Protein AF-A0A3E2TN65-F1 (afdb_monomer_lite)

Secondary structure (DSSP, 8-state):
--SHHHHHHHHHHHHHHHHHHHHHHHHHHHHHHHHHHHHHHHHHHHHHHHHHHHHHHHHHHHHTT--HHHHHHHHHHHHHHHHHHHHHHHHHHHHHHHHHHHHHH-BTTB-------HHHHHHHHHHHHHHHHHHHHHHHHHHTTS-TTGGGTTT-

Radius of gyration: 24.94 Å; chains: 1; bounding box: 48×25×89 Å

Structure (mmCIF, N/CA/C/O backbone):
data_AF-A0A3E2TN65-F1
#
_entry.id   AF-A0A3E2TN65-F1
#
loop_
_atom_site.group_PDB
_atom_site.id
_atom_site.type_symbol
_atom_site.label_atom_id
_atom_site.label_alt_id
_atom_site.label_comp_id
_atom_site.label_asym_id
_atom_site.label_entity_id
_atom_site.label_seq_id
_atom_site.pdbx_PDB_ins_code
_atom_site.Cartn_x
_atom_site.Cartn_y
_atom_site.Cartn_z
_atom_site.occupancy
_atom_site.B_iso_or_equiv
_atom_site.auth_seq_id
_atom_site.auth_comp_id
_atom_site.auth_asym_id
_atom_site.auth_atom_id
_atom_site.pdbx_PDB_model_num
ATOM 1 N N . MET A 1 1 ? 23.366 -11.426 -50.335 1.00 49.47 1 MET A N 1
ATOM 2 C CA . MET A 1 1 ? 23.440 -12.152 -49.046 1.00 49.47 1 MET A CA 1
ATOM 3 C C . MET A 1 1 ? 23.469 -11.245 -47.804 1.00 49.47 1 MET A C 1
ATOM 5 O O . MET A 1 1 ? 23.486 -11.785 -46.713 1.00 49.47 1 MET A O 1
ATOM 9 N N . ASN A 1 2 ? 23.361 -9.908 -47.914 1.00 49.28 2 ASN A N 1
ATOM 10 C CA . ASN A 1 2 ? 23.585 -9.001 -46.767 1.00 49.28 2 ASN A CA 1
ATOM 11 C C . ASN A 1 2 ? 22.310 -8.475 -46.070 1.00 49.28 2 ASN A C 1
ATOM 13 O O . ASN A 1 2 ? 22.418 -7.779 -45.069 1.00 49.28 2 ASN A O 1
ATOM 17 N N . ALA A 1 3 ? 21.109 -8.793 -46.569 1.00 55.41 3 ALA A N 1
ATOM 18 C CA . ALA A 1 3 ? 19.853 -8.347 -45.949 1.00 55.41 3 ALA A CA 1
ATOM 19 C C . ALA A 1 3 ? 19.403 -9.255 -44.785 1.00 55.41 3 ALA A C 1
ATOM 21 O O . ALA A 1 3 ? 18.862 -8.767 -43.799 1.00 55.41 3 ALA A O 1
ATOM 22 N N . VAL A 1 4 ? 19.689 -10.561 -44.865 1.00 57.22 4 VAL A N 1
ATOM 23 C CA . VAL A 1 4 ? 19.294 -11.558 -43.848 1.00 57.22 4 VAL A CA 1
ATOM 24 C C . VAL A 1 4 ? 20.132 -11.427 -42.567 1.00 57.22 4 VAL A C 1
ATOM 26 O O . VAL A 1 4 ? 19.629 -11.654 -41.473 1.00 57.22 4 VAL A O 1
ATOM 29 N N . SER A 1 5 ? 21.390 -10.985 -42.681 1.00 56.53 5 SER A N 1
ATOM 30 C CA . SER A 1 5 ? 22.278 -10.746 -41.532 1.00 56.53 5 SER A CA 1
ATOM 31 C C . SER A 1 5 ? 21.873 -9.523 -40.698 1.00 56.53 5 SER A C 1
ATOM 33 O O . SER A 1 5 ? 22.132 -9.482 -39.495 1.00 56.53 5 SER A O 1
ATOM 35 N N . GLY A 1 6 ? 21.225 -8.527 -41.317 1.00 58.12 6 GLY A N 1
ATOM 36 C CA . GLY A 1 6 ? 20.706 -7.347 -40.622 1.00 58.12 6 GLY A CA 1
ATOM 37 C C . GLY A 1 6 ? 19.477 -7.682 -39.780 1.00 58.12 6 GLY A C 1
ATOM 38 O O . GLY A 1 6 ? 19.430 -7.328 -38.605 1.00 58.12 6 GLY A O 1
ATOM 39 N N . THR A 1 7 ? 18.537 -8.452 -40.338 1.00 57.91 7 THR A N 1
ATOM 40 C CA . THR A 1 7 ? 17.329 -8.878 -39.615 1.00 57.91 7 THR A CA 1
ATOM 41 C C . THR A 1 7 ? 17.666 -9.837 -38.477 1.00 57.91 7 THR A C 1
ATOM 43 O O . THR A 1 7 ? 17.200 -9.629 -37.366 1.00 57.91 7 THR A O 1
ATOM 46 N N . SER A 1 8 ? 18.580 -10.795 -38.680 1.00 61.97 8 SER A N 1
ATOM 47 C CA . SER A 1 8 ? 19.010 -11.698 -37.603 1.00 61.97 8 SER A CA 1
ATOM 48 C C . SER A 1 8 ? 19.746 -10.979 -36.468 1.00 61.97 8 SER A C 1
ATOM 50 O O . SER A 1 8 ? 19.636 -11.393 -35.321 1.00 61.97 8 SER A O 1
ATOM 52 N N . THR A 1 9 ? 20.485 -9.901 -36.758 1.00 66.62 9 THR A N 1
ATOM 53 C CA . THR A 1 9 ? 21.167 -9.104 -35.723 1.00 66.62 9 THR A CA 1
ATOM 54 C C . THR A 1 9 ? 20.168 -8.259 -34.932 1.00 66.62 9 THR A C 1
ATOM 56 O O . THR A 1 9 ? 20.248 -8.210 -33.707 1.00 66.62 9 THR A O 1
ATOM 59 N N . THR A 1 10 ? 19.189 -7.641 -35.599 1.00 72.50 10 THR A N 1
ATOM 60 C CA . THR A 1 10 ? 18.115 -6.889 -34.931 1.00 72.50 10 THR A CA 1
ATOM 61 C C . THR A 1 10 ? 17.209 -7.802 -34.100 1.00 72.50 10 THR A C 1
ATOM 63 O O . THR A 1 10 ? 16.901 -7.462 -32.959 1.00 72.50 10 THR A O 1
ATOM 66 N N . ASP A 1 11 ? 16.851 -8.980 -34.613 1.00 75.44 11 ASP A N 1
ATOM 67 C CA . ASP A 1 11 ? 16.054 -9.973 -33.884 1.00 75.44 11 ASP A CA 1
ATOM 68 C C . ASP A 1 11 ? 16.840 -10.576 -32.708 1.00 75.44 11 ASP A C 1
ATOM 70 O O . ASP A 1 11 ? 16.290 -10.760 -31.622 1.00 75.44 11 ASP A O 1
ATOM 74 N N . TYR A 1 12 ? 18.151 -10.801 -32.868 1.00 76.81 12 TYR A N 1
ATOM 75 C CA . TYR A 1 12 ? 19.030 -11.249 -31.785 1.00 76.81 12 TYR A CA 1
ATOM 76 C C . TYR A 1 12 ? 19.134 -10.205 -30.666 1.00 76.81 12 TYR A C 1
ATOM 78 O O . TYR A 1 12 ? 18.927 -10.536 -29.498 1.00 76.81 12 TYR A O 1
ATOM 86 N N . VAL A 1 13 ? 19.373 -8.933 -31.003 1.00 79.06 13 VAL A N 1
ATOM 87 C CA . VAL A 1 13 ? 19.413 -7.836 -30.021 1.00 79.06 13 VAL A CA 1
ATOM 88 C C . VAL A 1 13 ? 18.060 -7.675 -29.326 1.00 79.06 13 VAL A C 1
ATOM 90 O O . VAL A 1 13 ? 18.022 -7.548 -28.104 1.00 79.06 13 VAL A O 1
ATOM 93 N N . ARG A 1 14 ? 16.946 -7.760 -30.064 1.00 81.81 14 ARG A N 1
ATOM 94 C CA . ARG A 1 14 ? 15.596 -7.712 -29.487 1.00 81.81 14 ARG A CA 1
ATOM 95 C C . ARG A 1 14 ? 15.342 -8.867 -28.522 1.00 81.81 14 ARG A C 1
ATOM 97 O O . ARG A 1 14 ? 14.888 -8.621 -27.411 1.00 81.81 14 ARG A O 1
ATOM 104 N N . SER A 1 15 ? 15.683 -10.097 -28.906 1.00 82.62 15 SER A N 1
ATOM 105 C CA . SER A 1 15 ? 15.501 -11.276 -28.050 1.00 82.62 15 SER A CA 1
ATOM 106 C C . SER A 1 15 ? 16.309 -11.181 -26.752 1.00 82.62 15 SER A C 1
ATOM 108 O O . SER A 1 15 ? 15.798 -11.504 -25.683 1.00 82.62 15 SER A O 1
ATOM 110 N N . LYS A 1 16 ? 17.537 -10.644 -26.813 1.00 83.19 16 LYS A N 1
ATOM 111 C CA . LYS A 1 16 ? 18.361 -10.387 -25.625 1.00 83.19 16 LYS A CA 1
ATOM 112 C C . LYS A 1 16 ? 17.806 -9.273 -24.748 1.00 83.19 16 LYS A C 1
ATOM 114 O O . LYS A 1 16 ? 17.835 -9.403 -23.527 1.00 83.19 16 LYS A O 1
ATOM 119 N N . PHE A 1 17 ? 17.251 -8.219 -25.339 1.00 81.38 17 PHE A N 1
ATOM 120 C CA . PHE A 1 17 ? 16.539 -7.191 -24.582 1.00 81.38 17 PHE A CA 1
ATOM 121 C C . PHE A 1 17 ? 15.284 -7.744 -23.895 1.00 81.38 17 PHE A C 1
ATOM 123 O O . PHE A 1 17 ? 15.075 -7.466 -22.718 1.00 81.38 17 PHE A O 1
ATOM 130 N N . GLU A 1 18 ? 14.478 -8.555 -24.582 1.00 85.00 18 GLU A N 1
ATOM 131 C CA . GLU A 1 18 ? 13.291 -9.193 -23.996 1.00 85.00 18 GLU A CA 1
ATOM 132 C C . GLU A 1 18 ? 13.664 -10.157 -22.854 1.00 85.00 18 GLU A C 1
ATOM 134 O O . GLU A 1 18 ? 13.008 -10.155 -21.813 1.00 85.00 18 GLU A O 1
ATOM 139 N N . GLU A 1 19 ? 14.764 -10.907 -22.983 1.00 87.50 19 GLU A N 1
ATOM 140 C CA . GLU A 1 19 ? 15.296 -11.787 -21.929 1.00 87.50 19 GLU A CA 1
ATOM 141 C C . GLU A 1 19 ? 15.728 -10.999 -20.673 1.00 87.50 19 GLU A C 1
ATOM 143 O O . GLU A 1 19 ? 15.412 -11.387 -19.541 1.00 87.50 19 GLU A O 1
ATOM 148 N N . VAL A 1 20 ? 16.385 -9.847 -20.855 1.00 85.56 20 VAL A N 1
ATOM 149 C CA . VAL A 1 20 ? 16.768 -8.948 -19.752 1.00 85.56 20 VAL A CA 1
ATOM 150 C C . VAL A 1 20 ? 15.535 -8.319 -19.099 1.00 85.56 20 VAL A C 1
ATOM 152 O O . VAL A 1 20 ? 15.423 -8.330 -17.873 1.00 85.56 20 VAL A O 1
ATOM 155 N N . LEU A 1 21 ? 14.578 -7.821 -19.889 1.00 85.94 21 LEU A N 1
ATOM 156 C CA . LEU A 1 21 ? 13.333 -7.240 -19.375 1.00 85.94 21 LEU A CA 1
ATOM 157 C C . LEU A 1 21 ? 12.508 -8.262 -18.584 1.00 85.94 21 LEU A C 1
ATOM 159 O O . LEU A 1 21 ? 11.986 -7.934 -17.518 1.00 85.94 21 LEU A O 1
ATOM 163 N N . ASN A 1 22 ? 12.426 -9.506 -19.060 1.00 89.44 22 ASN A N 1
ATOM 164 C CA . ASN A 1 22 ? 11.728 -10.573 -18.350 1.00 89.44 22 ASN A CA 1
ATOM 165 C C . ASN A 1 22 ? 12.414 -10.911 -17.016 1.00 89.44 22 ASN A C 1
ATOM 167 O O . ASN A 1 22 ? 11.750 -11.077 -15.993 1.00 89.44 22 ASN A O 1
ATOM 171 N N . SER A 1 23 ? 13.748 -10.943 -17.003 1.00 89.81 23 SER A N 1
ATOM 172 C CA . SER A 1 23 ? 14.524 -11.159 -15.776 1.00 89.81 23 SER A CA 1
ATOM 173 C C . SER A 1 23 ? 14.270 -10.056 -14.742 1.00 89.81 23 SER A C 1
ATOM 175 O O . SER A 1 23 ? 14.034 -10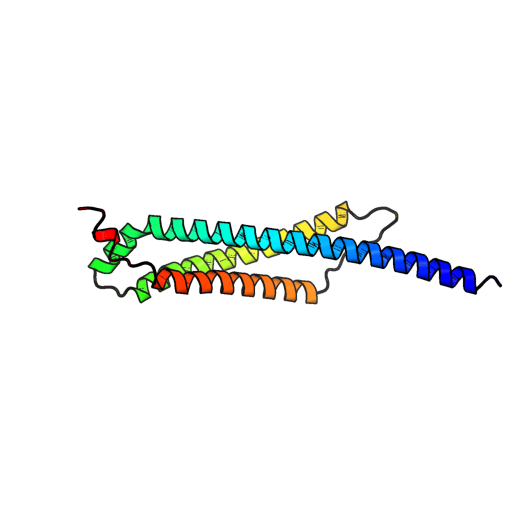.347 -13.569 1.00 89.81 23 SER A O 1
ATOM 177 N N . LEU A 1 24 ? 14.240 -8.790 -15.177 1.00 88.19 24 LEU A N 1
ATOM 178 C CA . LEU A 1 24 ? 13.890 -7.658 -14.315 1.00 88.19 24 LEU A CA 1
ATOM 179 C C . LEU A 1 24 ? 12.455 -7.766 -13.789 1.00 88.19 24 LEU A C 1
ATOM 181 O O . LEU A 1 24 ? 12.231 -7.533 -12.604 1.00 88.19 24 LEU A O 1
ATOM 185 N N . ASN A 1 25 ? 11.501 -8.181 -14.627 1.00 87.88 25 ASN A N 1
ATOM 186 C CA . ASN A 1 25 ? 10.104 -8.352 -14.229 1.00 87.88 25 ASN A CA 1
ATOM 187 C C . ASN A 1 25 ? 9.940 -9.394 -13.108 1.00 87.88 25 ASN A C 1
ATOM 189 O O . ASN A 1 25 ? 9.215 -9.156 -12.143 1.00 87.88 25 ASN A O 1
ATOM 193 N N . ILE A 1 26 ? 10.659 -10.521 -13.184 1.00 92.06 26 ILE A N 1
ATOM 194 C CA . ILE A 1 26 ? 10.658 -11.541 -12.121 1.00 92.06 26 ILE A CA 1
ATOM 195 C C . ILE A 1 26 ? 11.198 -10.958 -10.809 1.00 92.06 26 ILE A C 1
ATOM 197 O O . ILE A 1 26 ? 10.591 -11.148 -9.754 1.00 92.06 26 ILE A O 1
ATOM 201 N N . VAL A 1 27 ? 12.305 -10.212 -10.859 1.00 92.94 27 VAL A N 1
ATOM 202 C CA . VAL A 1 27 ? 12.875 -9.564 -9.665 1.00 92.94 27 VAL A CA 1
ATOM 203 C C . VAL A 1 27 ? 11.899 -8.539 -9.082 1.00 92.94 27 VAL A C 1
ATOM 205 O O . VAL A 1 27 ? 11.660 -8.538 -7.874 1.00 92.94 27 VAL A O 1
ATOM 208 N N . THR A 1 28 ? 11.279 -7.702 -9.918 1.00 89.06 28 THR A N 1
ATOM 209 C CA . THR A 1 28 ? 10.259 -6.736 -9.486 1.00 89.06 28 THR A CA 1
ATOM 210 C C . THR A 1 28 ? 9.072 -7.428 -8.819 1.00 89.06 28 THR A C 1
ATOM 212 O O . THR A 1 28 ? 8.628 -6.972 -7.766 1.00 89.06 28 THR A O 1
ATOM 215 N N . LEU A 1 29 ? 8.599 -8.553 -9.362 1.00 89.62 29 LEU A N 1
ATOM 216 C CA . LEU A 1 29 ? 7.509 -9.333 -8.772 1.00 89.62 29 LEU A CA 1
ATOM 217 C C . LEU A 1 29 ? 7.866 -9.837 -7.364 1.00 89.62 29 LEU A C 1
ATOM 219 O O . LEU A 1 29 ? 7.071 -9.700 -6.432 1.00 89.62 29 LEU A O 1
ATOM 223 N N . ILE A 1 30 ? 9.077 -10.372 -7.182 1.00 94.38 30 ILE A N 1
ATOM 224 C CA . ILE A 1 30 ? 9.554 -10.835 -5.870 1.00 94.38 30 ILE A CA 1
ATOM 225 C C . ILE A 1 30 ? 9.591 -9.668 -4.873 1.00 94.38 30 ILE A C 1
ATOM 227 O O . ILE A 1 30 ? 9.057 -9.781 -3.771 1.00 94.38 30 ILE A O 1
ATOM 231 N N . LEU A 1 31 ? 10.149 -8.520 -5.262 1.00 92.81 31 LEU A N 1
ATOM 232 C CA . LEU A 1 31 ? 10.215 -7.344 -4.389 1.00 92.81 31 LEU A CA 1
ATOM 233 C C . LEU A 1 31 ? 8.824 -6.799 -4.033 1.00 92.81 31 LEU A C 1
ATOM 235 O O . LEU A 1 31 ? 8.581 -6.456 -2.876 1.00 92.81 31 LEU A O 1
ATOM 239 N N . MET A 1 32 ? 7.893 -6.764 -4.991 1.00 88.62 32 MET A N 1
ATOM 240 C CA . MET A 1 32 ? 6.509 -6.341 -4.754 1.00 88.62 32 MET A CA 1
ATOM 241 C C . MET A 1 32 ? 5.798 -7.253 -3.751 1.00 88.62 32 MET A C 1
ATOM 243 O O . MET A 1 32 ? 5.147 -6.765 -2.827 1.00 88.62 32 MET A O 1
ATOM 247 N N . THR A 1 33 ? 5.941 -8.573 -3.897 1.00 87.44 33 THR A N 1
ATOM 248 C CA . THR A 1 33 ? 5.326 -9.532 -2.966 1.00 87.44 33 THR A CA 1
ATOM 249 C C . THR A 1 33 ? 5.927 -9.436 -1.562 1.00 87.44 33 THR A C 1
ATOM 251 O O . THR A 1 33 ? 5.177 -9.405 -0.585 1.00 87.44 33 THR A O 1
ATOM 254 N N . ALA A 1 34 ? 7.251 -9.295 -1.443 1.00 91.94 34 ALA A N 1
ATOM 255 C CA . ALA A 1 34 ? 7.926 -9.099 -0.162 1.00 91.94 34 ALA A CA 1
ATOM 256 C C . ALA A 1 34 ? 7.484 -7.799 0.535 1.00 91.94 34 ALA A C 1
ATOM 258 O O . ALA A 1 34 ? 7.169 -7.809 1.727 1.00 91.94 34 ALA A O 1
ATOM 259 N N . ALA A 1 35 ? 7.389 -6.693 -0.211 1.00 87.44 35 ALA A N 1
ATOM 260 C CA . ALA A 1 35 ? 6.885 -5.423 0.306 1.00 87.44 35 ALA A CA 1
ATOM 261 C C . ALA A 1 35 ? 5.428 -5.537 0.787 1.00 87.44 35 ALA A C 1
ATOM 263 O O . ALA A 1 35 ? 5.090 -5.027 1.856 1.00 87.44 35 ALA A O 1
ATOM 264 N N . GLY A 1 36 ? 4.581 -6.261 0.047 1.00 85.69 36 GLY A N 1
ATOM 265 C CA . GLY A 1 36 ? 3.204 -6.552 0.449 1.00 85.69 36 GLY A CA 1
ATOM 266 C C . GLY A 1 36 ? 3.120 -7.344 1.759 1.00 85.69 36 GLY A C 1
ATOM 267 O O . GLY A 1 36 ? 2.349 -6.980 2.647 1.00 85.69 36 GLY A O 1
ATOM 268 N N . MET A 1 37 ? 3.945 -8.383 1.931 1.00 85.25 37 MET A N 1
ATOM 269 C CA . MET A 1 37 ? 4.005 -9.138 3.192 1.00 85.25 37 MET A CA 1
ATOM 270 C C . MET A 1 37 ? 4.473 -8.270 4.363 1.00 85.25 37 MET A C 1
ATOM 272 O O . MET A 1 37 ? 3.906 -8.346 5.452 1.00 85.25 37 MET A O 1
ATOM 276 N N . LEU A 1 38 ? 5.478 -7.419 4.149 1.00 87.88 38 LEU A N 1
ATOM 277 C CA . LEU A 1 38 ? 5.953 -6.507 5.185 1.00 87.88 38 LEU A CA 1
ATOM 278 C C . LEU A 1 38 ? 4.852 -5.524 5.600 1.00 87.88 38 LEU A C 1
ATOM 280 O O . LEU A 1 38 ? 4.592 -5.361 6.792 1.00 87.88 38 LEU A O 1
ATOM 284 N N . ALA A 1 39 ? 4.164 -4.920 4.627 1.00 81.06 39 ALA A N 1
ATOM 285 C CA . ALA A 1 39 ? 3.036 -4.030 4.882 1.00 81.06 39 ALA A CA 1
ATOM 286 C C . ALA A 1 39 ? 1.936 -4.739 5.687 1.00 81.06 39 ALA A C 1
ATOM 288 O O . ALA A 1 39 ? 1.417 -4.175 6.648 1.00 81.06 39 ALA A O 1
ATOM 289 N N . PHE A 1 40 ? 1.634 -5.996 5.353 1.00 77.94 40 PHE A N 1
ATOM 290 C CA . PHE A 1 40 ? 0.680 -6.812 6.098 1.00 77.94 40 PHE A CA 1
ATOM 291 C C . PHE A 1 40 ? 1.077 -6.983 7.573 1.00 77.94 40 PHE A C 1
ATOM 293 O O . PHE A 1 40 ? 0.261 -6.742 8.462 1.00 77.94 40 PHE A O 1
ATOM 300 N N . ILE A 1 41 ? 2.335 -7.344 7.848 1.00 82.88 41 ILE A N 1
ATOM 301 C CA . ILE A 1 41 ? 2.843 -7.533 9.218 1.00 82.88 41 ILE A CA 1
ATOM 302 C C . ILE A 1 41 ? 2.789 -6.222 10.013 1.00 82.88 41 ILE A C 1
ATOM 304 O O . ILE A 1 41 ? 2.381 -6.214 11.175 1.00 82.88 41 ILE A O 1
ATOM 308 N N . VAL A 1 42 ? 3.183 -5.105 9.399 1.00 82.12 42 VAL A N 1
ATOM 309 C CA . VAL A 1 42 ? 3.164 -3.786 10.049 1.00 82.12 42 VAL A CA 1
ATOM 310 C C . VAL A 1 42 ? 1.734 -3.369 10.387 1.00 82.12 42 VAL A C 1
ATOM 312 O O . VAL A 1 42 ? 1.467 -3.005 11.530 1.00 82.12 42 VAL A O 1
ATOM 315 N N . LEU A 1 43 ? 0.804 -3.476 9.433 1.00 75.50 43 LEU A N 1
ATOM 316 C CA . LEU A 1 43 ? -0.603 -3.129 9.652 1.00 75.50 43 LEU A CA 1
ATOM 317 C C . LEU A 1 43 ? -1.251 -4.022 10.713 1.00 75.50 43 LEU A C 1
ATOM 319 O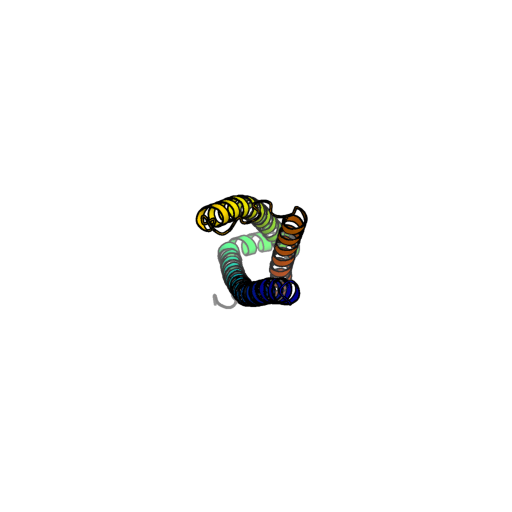 O . LEU A 1 43 ? -2.033 -3.531 11.527 1.00 75.50 43 LEU A O 1
ATOM 323 N N . TYR A 1 44 ? -0.905 -5.310 10.743 1.00 74.31 44 TYR A N 1
ATOM 324 C CA . TYR A 1 44 ? -1.358 -6.228 11.783 1.00 74.31 44 TYR A CA 1
ATOM 325 C C . TYR A 1 44 ? -0.901 -5.775 13.176 1.00 74.31 44 TYR A C 1
ATOM 327 O O . TYR A 1 44 ? -1.719 -5.651 14.087 1.00 74.31 44 TYR A O 1
ATOM 335 N N . ASN A 1 45 ? 0.392 -5.478 13.333 1.00 76.94 45 ASN A N 1
ATOM 336 C CA . ASN A 1 45 ? 0.944 -5.044 14.615 1.00 76.94 45 ASN A CA 1
ATOM 337 C C . ASN A 1 45 ? 0.360 -3.704 15.068 1.00 76.94 45 ASN A C 1
ATOM 339 O O . ASN A 1 45 ? -0.032 -3.572 16.225 1.00 76.94 45 ASN A O 1
ATOM 343 N N . LEU A 1 46 ? 0.248 -2.733 14.159 1.00 75.56 46 LEU A N 1
ATOM 344 C CA . LEU A 1 46 ? -0.274 -1.405 14.474 1.00 75.56 46 LEU A CA 1
ATOM 345 C C . LEU A 1 46 ? -1.736 -1.466 14.933 1.00 75.56 46 LEU A C 1
ATOM 347 O O . LEU A 1 46 ? -2.109 -0.823 15.910 1.00 75.56 46 LEU A O 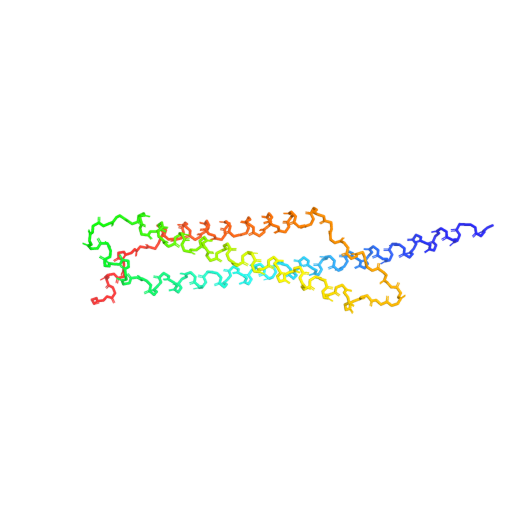1
ATOM 351 N N . ASN A 1 47 ? -2.561 -2.280 14.271 1.00 69.94 47 ASN A N 1
ATOM 352 C CA . ASN A 1 47 ? -3.944 -2.491 14.691 1.00 69.94 47 ASN A CA 1
ATOM 353 C C . ASN A 1 47 ? -4.033 -3.204 16.041 1.00 69.94 47 ASN A C 1
ATOM 355 O O . ASN A 1 47 ? -4.838 -2.815 16.884 1.00 69.94 47 ASN A O 1
ATOM 359 N N . ASN A 1 48 ? -3.188 -4.211 16.279 1.00 72.81 48 ASN A N 1
ATOM 360 C CA . ASN A 1 48 ? -3.153 -4.900 17.565 1.00 72.81 48 ASN A CA 1
ATOM 361 C C . ASN A 1 48 ? -2.780 -3.948 18.717 1.00 72.81 48 ASN A C 1
ATOM 363 O O . ASN A 1 48 ? -3.395 -4.002 19.783 1.00 72.81 48 ASN A O 1
ATOM 367 N N . ILE A 1 49 ? -1.824 -3.042 18.486 1.00 77.81 49 ILE A N 1
ATOM 368 C CA . ILE A 1 49 ? -1.452 -1.982 19.434 1.00 77.81 49 ILE A CA 1
ATOM 369 C C . ILE A 1 49 ? -2.633 -1.028 19.657 1.00 77.81 49 ILE A C 1
ATOM 371 O O . ILE A 1 49 ? -3.071 -0.890 20.795 1.00 77.81 49 ILE A O 1
ATOM 375 N N . ASN A 1 50 ? -3.220 -0.469 18.590 1.00 71.88 50 ASN A N 1
ATOM 376 C CA . ASN A 1 50 ? -4.359 0.458 18.679 1.00 71.88 50 ASN A CA 1
ATOM 377 C C . ASN A 1 50 ? -5.541 -0.120 19.480 1.00 71.88 50 ASN A C 1
ATOM 379 O O . ASN A 1 50 ? -6.143 0.572 20.301 1.00 71.88 50 ASN A O 1
ATOM 383 N N . ILE A 1 51 ? -5.873 -1.399 19.270 1.00 67.75 51 ILE A N 1
ATOM 384 C CA . ILE A 1 51 ? -6.946 -2.083 20.012 1.00 67.75 51 ILE A CA 1
ATOM 385 C C . ILE A 1 51 ? -6.560 -2.268 21.485 1.00 67.75 51 ILE A C 1
ATOM 387 O O . ILE A 1 51 ? -7.384 -2.052 22.376 1.00 67.75 51 ILE A O 1
ATOM 391 N N . THR A 1 52 ? -5.316 -2.674 21.750 1.00 67.88 52 THR A N 1
ATOM 392 C CA . THR A 1 52 ? -4.828 -2.927 23.112 1.00 67.88 52 THR A CA 1
ATOM 393 C C . THR A 1 52 ? -4.767 -1.638 23.935 1.00 67.88 52 THR A C 1
ATOM 395 O O . THR A 1 52 ? -5.185 -1.642 25.092 1.00 67.88 52 THR A O 1
ATOM 398 N N . GLU A 1 53 ? -4.324 -0.529 23.340 1.00 67.81 53 GLU A N 1
ATOM 399 C CA . GLU A 1 53 ? -4.248 0.786 23.989 1.00 67.81 53 GLU A CA 1
ATOM 400 C C . GLU A 1 53 ? -5.639 1.352 24.299 1.00 67.81 53 GLU A C 1
ATOM 402 O O . GLU A 1 53 ? -5.885 1.832 25.407 1.00 67.81 53 GLU A O 1
ATOM 407 N N . ARG A 1 54 ? -6.596 1.204 23.374 1.00 69.75 54 ARG A N 1
ATOM 408 C CA . ARG A 1 54 ? -7.969 1.698 23.563 1.00 69.75 54 ARG A CA 1
ATOM 409 C C . ARG A 1 54 ? -8.864 0.803 24.402 1.00 69.75 54 ARG A C 1
ATOM 411 O O . ARG A 1 54 ? -9.979 1.198 24.731 1.00 69.75 54 ARG A O 1
ATOM 418 N N . ARG A 1 55 ? -8.406 -0.379 24.818 1.00 65.12 55 ARG A N 1
ATOM 419 C CA . ARG A 1 55 ? -9.219 -1.350 25.568 1.00 65.12 55 ARG A CA 1
ATOM 420 C C . ARG A 1 55 ? -9.930 -0.748 26.788 1.00 65.12 55 ARG A C 1
ATOM 422 O O . ARG A 1 55 ? -11.076 -1.103 27.055 1.00 65.12 55 ARG A O 1
ATOM 429 N N . ARG A 1 56 ? -9.273 0.165 27.516 1.00 63.25 56 ARG A N 1
ATOM 430 C CA . ARG A 1 56 ? -9.854 0.856 28.686 1.00 63.25 56 ARG A CA 1
ATOM 431 C C . ARG A 1 56 ? -10.939 1.869 28.303 1.00 63.25 56 ARG A C 1
ATOM 433 O O . ARG A 1 56 ? -11.947 1.970 29.000 1.00 63.25 56 ARG A O 1
ATOM 440 N N . GLU A 1 57 ? -10.771 2.571 27.187 1.00 66.31 57 GLU A N 1
ATOM 441 C CA . GLU A 1 57 ? -11.788 3.479 26.642 1.00 66.31 57 GLU A CA 1
ATOM 442 C C . GLU A 1 57 ? -13.024 2.692 26.181 1.00 66.31 57 GLU A C 1
ATOM 444 O O . GLU A 1 57 ? -14.145 3.012 26.580 1.00 66.31 57 GLU A O 1
ATOM 449 N N . LEU A 1 58 ? -12.823 1.591 25.441 1.00 64.25 58 LEU A N 1
ATOM 450 C CA . LEU A 1 58 ? -13.913 0.727 24.968 1.00 64.25 58 LEU A CA 1
ATOM 451 C C . LEU A 1 58 ? -14.672 0.064 26.129 1.00 64.25 58 LEU A C 1
ATOM 453 O O . LEU A 1 58 ? -15.898 -0.020 26.095 1.00 64.25 58 LEU A O 1
ATOM 457 N N . ALA A 1 59 ? -13.966 -0.359 27.184 1.00 62.81 59 ALA A N 1
ATOM 458 C CA . ALA A 1 59 ? -14.586 -0.906 28.391 1.00 62.81 59 ALA A CA 1
ATOM 459 C C . ALA A 1 59 ? -15.493 0.118 29.094 1.00 62.81 59 ALA A C 1
ATOM 461 O O . ALA A 1 59 ? -16.572 -0.238 29.560 1.00 62.81 59 ALA A O 1
ATOM 462 N N . THR A 1 60 ? -15.100 1.394 29.119 1.00 69.38 60 THR A N 1
ATOM 463 C CA . THR A 1 60 ? -15.895 2.466 29.740 1.00 69.38 60 THR A CA 1
ATOM 464 C C . THR A 1 60 ? -17.175 2.742 28.943 1.00 69.38 60 THR A C 1
ATOM 466 O O . THR A 1 60 ? -18.252 2.873 29.521 1.00 69.38 60 THR A O 1
ATOM 469 N N . ILE A 1 61 ? -17.083 2.748 27.608 1.00 66.94 61 ILE A N 1
ATOM 470 C CA . ILE A 1 61 ? -18.236 2.916 26.708 1.00 66.94 61 ILE A CA 1
ATOM 471 C C . ILE A 1 61 ? -19.216 1.737 26.829 1.00 66.94 61 ILE A C 1
ATOM 473 O O . ILE A 1 61 ? -20.431 1.935 26.845 1.00 66.94 61 ILE A O 1
ATOM 477 N N . LYS A 1 62 ? -18.705 0.512 26.999 1.00 62.97 62 LYS A N 1
ATOM 478 C CA . LYS A 1 62 ? -19.531 -0.689 27.188 1.00 62.97 62 LYS A CA 1
ATOM 479 C C . LYS A 1 62 ? -20.310 -0.678 28.510 1.00 62.97 62 LYS A C 1
ATOM 481 O O . LYS A 1 62 ? -21.462 -1.100 28.542 1.00 62.97 62 LYS A O 1
ATOM 486 N N . VAL A 1 63 ? -19.728 -0.142 29.587 1.00 63.31 63 VAL A N 1
ATOM 487 C CA . VAL A 1 63 ? -20.406 0.009 30.895 1.00 63.31 63 VAL A CA 1
ATOM 488 C C . VAL A 1 63 ? -21.533 1.052 30.844 1.00 63.31 63 VAL A C 1
ATOM 490 O O . VAL A 1 63 ? -22.488 0.961 31.611 1.00 63.31 63 VAL A O 1
ATOM 493 N N . LEU A 1 64 ? -21.477 1.994 29.896 1.00 63.25 64 LEU A N 1
ATOM 494 C CA . LEU A 1 64 ? -22.547 2.963 29.626 1.00 63.25 64 LEU A CA 1
ATOM 495 C C . LEU A 1 64 ? -23.697 2.393 28.770 1.00 63.25 64 LEU A C 1
ATOM 497 O O . LEU A 1 64 ? -24.661 3.107 28.506 1.00 63.25 64 LEU A O 1
ATOM 501 N N . GLY A 1 65 ? -23.628 1.117 28.367 1.00 63.06 65 GLY A N 1
ATOM 502 C CA . GLY A 1 65 ? -24.721 0.411 27.687 1.00 63.06 65 GLY A CA 1
ATOM 503 C C . GLY A 1 65 ? -24.691 0.448 26.155 1.00 63.06 65 GLY A C 1
ATOM 504 O O . GLY A 1 65 ? -25.668 0.039 25.531 1.00 63.06 65 GLY A O 1
ATOM 505 N N . PHE A 1 66 ? -23.597 0.908 25.539 1.00 60.84 66 PHE A N 1
ATOM 506 C CA . PHE A 1 66 ? -23.428 0.898 24.078 1.00 60.84 66 PHE A CA 1
ATOM 507 C C . PHE A 1 66 ? -23.088 -0.506 23.542 1.00 60.84 66 PHE A C 1
ATOM 509 O O . PHE A 1 66 ? -22.369 -1.274 24.187 1.00 60.84 66 PHE A O 1
ATOM 516 N N . TYR A 1 67 ? -23.594 -0.844 22.349 1.00 61.03 67 TYR A N 1
ATOM 517 C CA . TYR A 1 67 ? -23.392 -2.155 21.717 1.00 61.03 67 TYR A CA 1
ATOM 518 C C . TYR A 1 67 ? -21.986 -2.295 21.108 1.00 61.03 67 TYR A C 1
ATOM 520 O O . TYR A 1 67 ? -21.440 -1.356 20.531 1.00 61.03 67 TYR A O 1
ATOM 528 N N . ASP A 1 68 ? -21.431 -3.514 21.138 1.00 58.81 68 ASP A N 1
ATOM 529 C CA . ASP A 1 68 ? -20.098 -3.844 20.595 1.00 58.81 68 ASP A CA 1
ATOM 530 C C . ASP A 1 68 ? -19.913 -3.453 19.108 1.00 58.81 68 ASP A C 1
ATOM 532 O O . ASP A 1 68 ? -18.790 -3.219 18.658 1.00 58.81 68 ASP A O 1
ATOM 536 N N . LEU A 1 69 ? -21.009 -3.347 18.344 1.00 55.62 69 LEU A N 1
ATOM 537 C CA . LEU A 1 69 ? -20.992 -2.922 16.939 1.00 55.62 69 LEU A CA 1
ATOM 538 C C . LEU A 1 69 ? -20.727 -1.417 16.756 1.00 55.62 69 LEU A C 1
ATOM 540 O O . LEU A 1 69 ? -19.981 -1.056 15.850 1.00 55.62 69 LEU A O 1
ATOM 544 N N . GLU A 1 70 ? 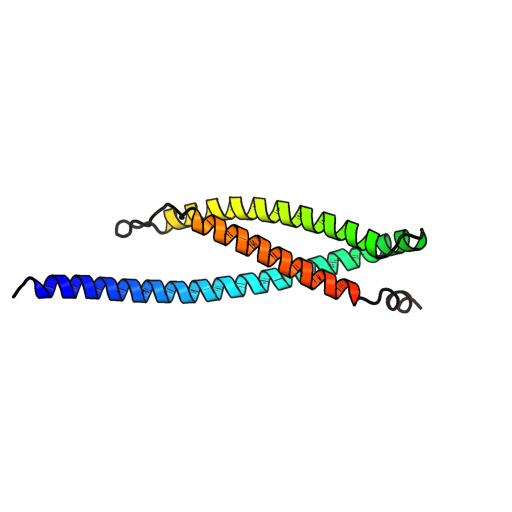-21.285 -0.551 17.608 1.00 55.97 70 GLU A N 1
ATOM 545 C CA . GLU A 1 70 ? -21.098 0.911 17.513 1.00 55.97 70 GLU A CA 1
ATOM 546 C C . GLU A 1 70 ? -19.659 1.310 17.854 1.00 55.97 70 GLU A C 1
ATOM 548 O O . GLU A 1 70 ? -19.070 2.199 17.239 1.00 55.97 70 GLU A O 1
ATOM 553 N N . VAL A 1 71 ? -19.050 0.588 18.795 1.00 56.81 71 VAL A N 1
ATOM 554 C CA . VAL A 1 71 ? -17.655 0.784 19.192 1.00 56.81 71 VAL A CA 1
ATOM 555 C C . VAL A 1 71 ? -16.692 0.345 18.080 1.00 56.81 71 VAL A C 1
ATOM 557 O O . VAL A 1 71 ? -15.715 1.038 17.783 1.00 56.81 71 VAL A O 1
ATOM 560 N N . ALA A 1 72 ? -16.984 -0.777 17.414 1.00 57.66 72 ALA A N 1
ATOM 561 C CA . ALA A 1 72 ? -16.219 -1.234 16.256 1.00 57.66 72 ALA A CA 1
ATOM 562 C C . ALA A 1 72 ? -16.342 -0.272 15.059 1.00 57.66 72 ALA 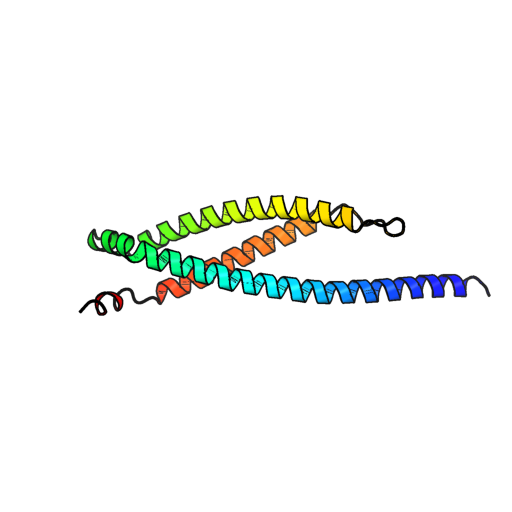A C 1
ATOM 564 O O . ALA A 1 72 ? -15.365 -0.056 14.340 1.00 57.66 72 ALA A O 1
ATOM 565 N N . GLU A 1 73 ? -17.511 0.345 14.865 1.00 61.62 73 GLU A N 1
ATOM 566 C CA . GLU A 1 73 ? -17.752 1.322 13.800 1.00 61.62 73 GLU A CA 1
ATOM 567 C C . GLU A 1 73 ? -16.932 2.609 13.989 1.00 61.62 73 GLU A C 1
ATOM 569 O O . GLU A 1 73 ? -16.396 3.148 13.017 1.00 61.62 73 GLU A O 1
ATOM 574 N N . TYR A 1 74 ? -16.738 3.057 15.234 1.00 63.41 74 TYR A N 1
ATOM 575 C CA . TYR A 1 74 ? -15.882 4.208 15.537 1.00 63.41 74 TYR A CA 1
ATOM 576 C C . TYR A 1 74 ? -14.419 3.965 15.126 1.00 63.41 74 TYR A C 1
ATOM 578 O O . TYR A 1 74 ? -13.820 4.770 14.411 1.00 63.41 74 TYR A O 1
ATOM 586 N N . VAL A 1 75 ? -13.860 2.806 15.491 1.00 63.69 75 VAL A N 1
ATOM 587 C CA . VAL A 1 75 ? -12.482 2.416 15.131 1.00 63.69 75 VAL A CA 1
ATOM 588 C C . VAL A 1 75 ? -12.327 2.206 13.619 1.00 63.69 75 VAL A C 1
ATOM 590 O O . VAL A 1 75 ? -11.277 2.507 13.045 1.00 63.69 75 VAL A O 1
ATOM 593 N N . TYR A 1 76 ? -13.372 1.717 12.948 1.00 65.19 76 TYR A N 1
ATOM 594 C CA . TYR A 1 76 ? -13.367 1.519 11.499 1.00 65.19 76 TYR A CA 1
ATOM 595 C C . TYR A 1 76 ? -13.321 2.850 10.736 1.00 65.19 76 TYR A C 1
ATOM 597 O O . TYR A 1 76 ? -12.587 2.980 9.756 1.00 65.19 76 TYR A O 1
ATOM 605 N N . ARG A 1 77 ? -14.042 3.873 11.212 1.00 68.56 77 ARG A N 1
ATOM 606 C CA . ARG A 1 77 ? -14.021 5.217 10.610 1.00 68.56 77 ARG A CA 1
ATOM 607 C C . ARG A 1 77 ? -12.647 5.871 10.680 1.00 68.56 77 ARG A C 1
ATOM 609 O O . ARG A 1 77 ? -12.206 6.472 9.704 1.00 68.56 77 ARG A O 1
ATOM 616 N N . GLU A 1 78 ? -11.953 5.717 11.798 1.00 67.50 78 GLU A N 1
ATOM 617 C CA . GLU A 1 78 ? -10.609 6.269 11.973 1.00 67.50 78 GLU A CA 1
ATOM 618 C C . GLU A 1 78 ? -9.583 5.560 11.079 1.00 67.50 78 GLU A C 1
ATOM 620 O O . GLU A 1 78 ? -8.785 6.213 10.407 1.00 67.50 78 GLU A O 1
ATOM 625 N N . ASN A 1 79 ? -9.680 4.230 10.964 1.00 69.25 79 ASN A N 1
ATOM 626 C CA . ASN A 1 79 ? -8.864 3.443 10.037 1.00 69.25 79 ASN A CA 1
ATOM 627 C C . ASN A 1 79 ? -9.109 3.810 8.567 1.00 69.25 79 ASN A C 1
ATOM 629 O O . ASN A 1 79 ? -8.157 3.886 7.786 1.00 69.25 79 ASN A O 1
ATOM 633 N N . ILE A 1 80 ? -10.359 4.082 8.176 1.00 71.69 80 ILE A N 1
ATOM 634 C CA . ILE A 1 80 ? -10.682 4.565 6.826 1.00 71.69 80 ILE A CA 1
ATOM 635 C C . ILE A 1 80 ? -10.022 5.922 6.568 1.00 71.69 80 ILE A C 1
ATOM 637 O O . ILE A 1 80 ? -9.409 6.104 5.518 1.00 71.69 80 ILE A O 1
ATOM 641 N N . LEU A 1 81 ? -10.103 6.865 7.511 1.00 78.69 81 LEU A N 1
ATOM 642 C CA . LEU A 1 81 ? -9.478 8.181 7.356 1.00 78.69 81 LEU A CA 1
ATOM 643 C C . LEU A 1 81 ? -7.953 8.070 7.229 1.00 78.69 81 LEU A C 1
ATOM 645 O O . LEU A 1 81 ? -7.374 8.650 6.309 1.00 78.69 81 LEU A O 1
ATOM 649 N N . LEU A 1 82 ? -7.313 7.267 8.083 1.00 76.50 82 LEU A N 1
ATOM 650 C CA . LEU A 1 82 ? -5.875 6.989 8.006 1.00 76.50 82 LEU A CA 1
ATOM 651 C C . LEU A 1 82 ? -5.491 6.333 6.676 1.00 76.50 82 LEU A C 1
ATOM 653 O O . LEU A 1 82 ? -4.494 6.712 6.063 1.00 76.50 82 LEU A O 1
ATOM 657 N N . THR A 1 83 ? -6.311 5.400 6.190 1.00 75.06 83 THR A N 1
ATOM 658 C CA . THR A 1 83 ? -6.122 4.745 4.890 1.00 75.06 83 THR A CA 1
ATOM 659 C C . THR A 1 83 ? -6.207 5.744 3.740 1.00 75.06 83 THR A C 1
ATOM 661 O O . THR A 1 83 ? -5.368 5.707 2.844 1.00 75.06 83 THR A O 1
ATOM 664 N N . ILE A 1 84 ? -7.195 6.644 3.748 1.00 77.75 84 ILE A N 1
ATOM 665 C CA . ILE A 1 84 ? -7.372 7.657 2.698 1.00 77.75 84 ILE A CA 1
ATOM 666 C C . ILE A 1 84 ? -6.168 8.600 2.666 1.00 77.75 84 ILE A C 1
ATOM 668 O O . ILE A 1 84 ? -5.609 8.848 1.597 1.00 77.75 84 ILE A O 1
ATOM 672 N N . ILE A 1 85 ? -5.735 9.090 3.830 1.00 83.69 85 ILE A N 1
ATOM 673 C CA . ILE A 1 85 ? -4.564 9.967 3.939 1.00 83.69 85 ILE A CA 1
ATOM 674 C C . ILE A 1 85 ? -3.309 9.227 3.462 1.00 83.69 85 ILE A C 1
ATOM 676 O O . ILE A 1 85 ? -2.568 9.749 2.630 1.00 83.69 85 ILE A O 1
ATOM 680 N N . GLY A 1 86 ? -3.100 7.992 3.924 1.00 81.38 86 GLY A N 1
ATOM 681 C CA . GLY A 1 86 ? -1.971 7.160 3.516 1.00 81.38 86 GLY A CA 1
ATOM 682 C C . GLY A 1 86 ? -1.948 6.885 2.011 1.00 81.38 86 GLY A C 1
ATOM 683 O O . GLY A 1 86 ? -0.895 6.998 1.387 1.00 81.38 86 GLY A O 1
ATOM 684 N N . ALA A 1 87 ? -3.102 6.598 1.402 1.00 78.12 87 ALA A N 1
ATOM 685 C CA . ALA A 1 87 ? -3.223 6.367 -0.035 1.00 78.12 87 ALA A CA 1
ATOM 686 C C . ALA A 1 87 ? -2.927 7.633 -0.853 1.00 78.12 87 ALA A C 1
ATOM 688 O O . ALA A 1 87 ? -2.208 7.563 -1.850 1.00 78.12 87 ALA A O 1
ATOM 689 N N . LEU A 1 88 ? -3.429 8.797 -0.423 1.00 82.81 88 LEU A N 1
ATOM 690 C CA . LEU A 1 88 ? -3.149 10.079 -1.076 1.00 82.81 88 LEU A CA 1
ATOM 691 C C . LEU A 1 88 ? -1.661 10.431 -1.007 1.00 82.81 88 LEU A C 1
ATOM 693 O O . LEU A 1 88 ? -1.047 10.726 -2.033 1.00 82.81 88 LEU A O 1
ATOM 697 N N . VAL A 1 89 ? -1.069 10.356 0.187 1.00 85.88 89 VAL A N 1
ATOM 698 C CA . VAL A 1 89 ? 0.357 10.635 0.392 1.00 85.88 89 VAL A CA 1
ATOM 699 C C . VAL A 1 89 ? 1.209 9.645 -0.401 1.00 85.88 89 VAL A C 1
ATOM 701 O O . VAL A 1 89 ? 2.115 10.063 -1.119 1.00 85.88 89 VAL A O 1
ATOM 704 N N . GLY A 1 90 ? 0.880 8.353 -0.351 1.00 83.56 90 GLY A N 1
ATOM 705 C CA . GLY A 1 90 ? 1.575 7.304 -1.095 1.00 83.56 90 GLY A CA 1
ATOM 706 C C . GLY A 1 90 ? 1.518 7.502 -2.611 1.00 83.56 90 GLY A C 1
ATOM 707 O O . GLY A 1 90 ? 2.541 7.361 -3.277 1.00 83.56 90 GLY A O 1
ATOM 708 N N . ALA A 1 91 ? 0.368 7.896 -3.167 1.00 80.00 91 ALA A N 1
ATOM 709 C CA . ALA A 1 91 ? 0.224 8.159 -4.600 1.00 80.00 91 ALA A CA 1
ATOM 710 C C . ALA A 1 91 ? 1.069 9.358 -5.061 1.00 80.00 91 ALA A C 1
ATOM 712 O O . ALA A 1 91 ? 1.732 9.296 -6.101 1.00 80.00 91 ALA A O 1
ATOM 713 N N . VAL A 1 92 ? 1.085 10.439 -4.274 1.00 85.06 92 VAL A N 1
ATOM 714 C CA . VAL A 1 92 ? 1.915 11.618 -4.549 1.00 85.06 92 VAL A CA 1
ATOM 715 C C . VAL A 1 92 ? 3.396 11.247 -4.477 1.00 85.06 92 VAL A C 1
ATOM 717 O O . VAL A 1 92 ? 4.139 11.501 -5.425 1.00 85.06 92 VAL A O 1
ATOM 720 N N . PHE A 1 93 ? 3.819 10.590 -3.396 1.00 86.25 93 PHE A N 1
ATOM 721 C CA . PHE 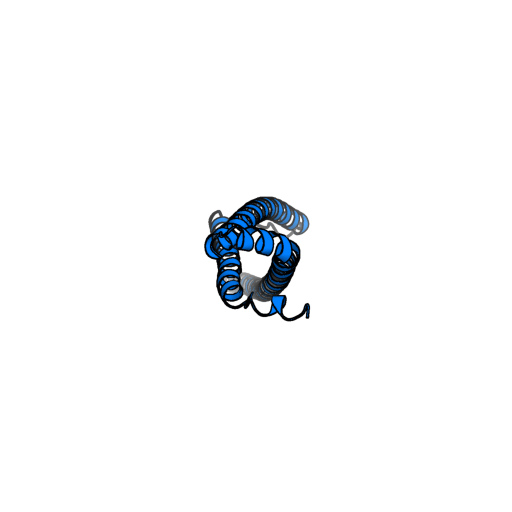A 1 93 ? 5.214 10.203 -3.193 1.00 86.25 93 PHE A CA 1
ATOM 722 C C . PHE A 1 93 ? 5.692 9.205 -4.254 1.00 86.25 93 PHE A C 1
ATOM 724 O O . PHE A 1 93 ? 6.778 9.362 -4.806 1.00 86.25 93 PHE A O 1
ATOM 731 N N . GLY A 1 94 ? 4.850 8.235 -4.618 1.00 83.31 94 GLY A N 1
ATOM 732 C CA . GLY A 1 94 ? 5.120 7.271 -5.682 1.00 83.31 94 GLY A CA 1
ATOM 733 C C . GLY A 1 94 ? 5.316 7.937 -7.044 1.00 83.31 94 GLY A C 1
ATOM 734 O O . GLY A 1 94 ? 6.233 7.567 -7.774 1.00 83.31 94 GLY A O 1
ATOM 735 N N . LYS A 1 95 ? 4.527 8.971 -7.372 1.00 81.75 95 LYS A N 1
ATOM 736 C CA . LYS A 1 95 ? 4.711 9.756 -8.604 1.00 81.75 95 LYS A CA 1
ATOM 737 C C . LYS A 1 95 ? 6.068 10.465 -8.631 1.00 81.75 95 LYS A C 1
ATOM 739 O O . LYS A 1 95 ? 6.751 10.412 -9.653 1.00 81.75 95 LYS A O 1
ATOM 744 N N . TYR A 1 96 ? 6.455 11.116 -7.535 1.00 85.31 96 TYR A N 1
ATOM 745 C CA . TYR A 1 96 ? 7.754 11.790 -7.440 1.00 85.31 96 TYR A CA 1
ATOM 746 C C . TYR A 1 96 ? 8.914 10.800 -7.506 1.00 85.31 96 TYR A C 1
ATOM 748 O O . TYR A 1 96 ? 9.863 11.029 -8.251 1.00 85.31 96 TYR A O 1
ATOM 756 N N . LEU A 1 97 ? 8.815 9.683 -6.785 1.00 84.44 97 LEU A N 1
ATOM 757 C CA . LEU A 1 97 ? 9.844 8.652 -6.776 1.00 84.44 97 LEU A CA 1
ATOM 758 C C . LEU A 1 97 ? 10.001 8.008 -8.157 1.00 84.44 97 LEU A C 1
ATOM 760 O O . LEU A 1 97 ? 11.121 7.829 -8.621 1.00 84.44 97 LEU A O 1
ATOM 764 N N . HIS A 1 98 ? 8.897 7.722 -8.849 1.00 81.25 98 HIS A N 1
ATOM 765 C CA . HIS A 1 98 ? 8.928 7.203 -10.215 1.00 81.25 98 HIS A CA 1
ATOM 766 C C . HIS A 1 98 ? 9.615 8.177 -11.180 1.00 81.25 98 HIS A C 1
ATOM 768 O O . HIS A 1 98 ? 10.483 7.770 -11.949 1.00 81.25 98 HIS A O 1
ATOM 774 N N . ALA A 1 99 ? 9.274 9.468 -11.105 1.00 80.19 99 ALA A N 1
ATOM 775 C CA . ALA A 1 99 ? 9.925 10.496 -11.911 1.00 80.19 99 ALA A CA 1
ATOM 776 C C . ALA A 1 99 ? 11.429 10.585 -11.607 1.00 80.19 99 ALA A C 1
ATOM 778 O O . ALA A 1 99 ? 12.233 10.610 -12.535 1.00 80.19 99 ALA A O 1
ATOM 779 N N . TYR A 1 100 ? 11.801 10.564 -10.324 1.00 83.62 100 TYR A N 1
ATOM 780 C CA . TYR A 1 100 ? 13.191 10.600 -9.879 1.00 83.62 100 TYR A CA 1
ATOM 781 C C . TYR A 1 100 ? 13.989 9.394 -10.395 1.00 83.62 100 TYR A C 1
ATOM 783 O O . TYR A 1 100 ? 15.040 9.570 -11.006 1.00 83.62 100 TYR A O 1
ATOM 791 N N . ILE A 1 101 ? 13.453 8.178 -10.243 1.00 82.06 101 ILE A N 1
ATOM 792 C CA . ILE A 1 101 ? 14.090 6.944 -10.723 1.00 82.06 101 ILE A CA 1
ATOM 793 C C . ILE A 1 101 ? 14.310 6.997 -12.239 1.00 82.06 101 ILE A C 1
ATOM 795 O O . ILE A 1 101 ? 15.413 6.702 -12.688 1.00 82.06 101 ILE A O 1
ATOM 799 N N . ILE A 1 102 ? 13.311 7.416 -13.027 1.00 76.56 102 ILE A N 1
ATOM 800 C CA . ILE A 1 102 ? 13.468 7.535 -14.487 1.00 76.56 102 ILE A CA 1
ATOM 801 C C . ILE A 1 102 ? 14.587 8.519 -14.829 1.00 76.56 102 ILE A C 1
ATOM 803 O O . ILE A 1 102 ? 15.443 8.193 -15.645 1.00 76.56 102 ILE A O 1
ATOM 807 N N . THR A 1 103 ? 14.627 9.685 -14.179 1.00 76.00 103 THR A N 1
ATOM 808 C CA . THR A 1 103 ? 15.680 10.679 -14.439 1.00 76.00 103 THR A CA 1
ATOM 809 C C . THR A 1 103 ? 17.072 10.227 -14.003 1.00 76.00 103 THR A C 1
ATOM 811 O O . THR A 1 103 ? 18.052 10.659 -14.593 1.00 76.00 103 THR A O 1
ATOM 814 N N . SER A 1 104 ? 17.184 9.371 -12.983 1.00 77.38 104 SER A N 1
ATOM 815 C CA . SER A 1 104 ? 18.477 8.851 -12.518 1.00 77.38 104 SER A CA 1
ATOM 816 C C . SER A 1 104 ? 18.998 7.675 -13.348 1.00 77.38 104 SER A C 1
ATOM 818 O O . SER A 1 104 ? 20.201 7.437 -13.362 1.00 77.38 104 SER A O 1
ATOM 820 N N . VAL A 1 105 ? 18.110 6.921 -14.002 1.00 71.12 105 VAL A N 1
ATOM 821 C CA . VAL A 1 105 ? 18.457 5.726 -14.796 1.00 71.12 105 VAL A CA 1
ATOM 822 C C . VAL A 1 105 ? 18.611 6.050 -16.290 1.00 71.12 105 VAL A C 1
ATOM 824 O O . VAL A 1 105 ? 19.219 5.273 -17.028 1.00 71.12 105 VAL A O 1
ATOM 827 N N . GLU A 1 106 ? 18.101 7.197 -16.749 1.00 65.50 106 GLU A N 1
ATOM 828 C CA . GLU A 1 106 ? 18.318 7.701 -18.109 1.00 65.50 106 GLU A CA 1
ATOM 829 C C . GLU A 1 106 ? 19.829 7.895 -18.357 1.00 65.50 106 GLU A C 1
ATOM 831 O O . GLU A 1 106 ? 20.496 8.697 -17.708 1.00 65.50 106 GLU A O 1
ATOM 836 N N . THR A 1 107 ? 20.384 7.106 -19.279 1.00 60.03 107 THR A N 1
ATOM 837 C CA . THR A 1 107 ? 21.787 7.175 -19.725 1.00 60.03 107 THR A CA 1
ATOM 838 C C . THR A 1 107 ? 21.817 7.560 -21.202 1.00 60.03 107 THR A C 1
ATOM 840 O O . THR A 1 107 ? 20.824 7.365 -21.901 1.00 60.03 107 THR A O 1
ATOM 843 N N . GLU A 1 108 ? 22.950 8.060 -21.713 1.00 53.38 108 GLU A N 1
ATOM 844 C CA . GLU A 1 108 ? 23.098 8.524 -23.112 1.00 53.38 108 GLU A CA 1
ATOM 845 C C . GLU A 1 108 ? 22.705 7.481 -24.186 1.00 53.38 108 GLU A C 1
ATOM 847 O O . GLU A 1 108 ? 22.497 7.837 -25.343 1.00 53.38 108 GLU A O 1
ATOM 852 N N . VAL A 1 109 ? 22.565 6.201 -23.815 1.00 51.31 109 VAL A N 1
ATOM 853 C CA . VAL A 1 109 ? 22.252 5.075 -24.715 1.00 51.31 109 VAL A CA 1
ATOM 854 C C . VAL A 1 109 ? 20.801 4.568 -24.564 1.00 51.31 109 VAL A C 1
ATOM 856 O O . VAL A 1 109 ? 20.337 3.787 -25.392 1.00 51.31 109 VAL A O 1
ATOM 859 N N . LEU A 1 110 ? 20.052 5.003 -23.539 1.00 58.00 110 LEU A N 1
ATOM 860 C CA . LEU A 1 110 ? 18.711 4.492 -23.219 1.00 58.00 110 LEU A CA 1
ATOM 861 C C . LEU A 1 110 ? 17.712 5.630 -22.960 1.00 58.00 110 LEU A C 1
ATOM 863 O O . LEU A 1 110 ? 17.673 6.203 -21.873 1.00 58.00 110 LEU A O 1
ATOM 867 N N . MET A 1 111 ? 16.837 5.899 -23.934 1.00 60.56 111 MET A N 1
ATOM 868 C CA . MET A 1 111 ? 15.655 6.741 -23.723 1.00 60.56 111 MET A CA 1
ATOM 869 C C . MET A 1 111 ? 14.538 5.909 -23.087 1.00 60.56 111 MET A C 1
ATOM 871 O O . MET A 1 111 ? 13.872 5.121 -23.762 1.00 60.56 111 MET A O 1
ATOM 875 N N . PHE A 1 112 ? 14.307 6.091 -21.787 1.00 62.09 112 PHE A N 1
ATOM 876 C CA . PHE A 1 112 ? 13.138 5.519 -21.124 1.00 62.09 112 PHE A CA 1
ATOM 877 C C . PHE A 1 112 ? 11.899 6.367 -21.418 1.00 62.09 112 PHE A C 1
ATOM 879 O O . PHE A 1 112 ? 11.906 7.594 -21.301 1.00 62.09 112 PHE A O 1
ATOM 886 N N . ILE A 1 113 ? 10.797 5.711 -21.787 1.00 58.59 113 ILE A N 1
ATOM 887 C CA . ILE A 1 113 ? 9.511 6.386 -21.971 1.00 58.59 113 ILE A CA 1
ATOM 888 C C . ILE A 1 113 ? 9.082 6.963 -20.617 1.00 58.59 113 ILE A C 1
ATOM 890 O O . ILE A 1 113 ? 8.664 6.250 -19.712 1.00 58.59 113 ILE A O 1
ATOM 894 N N . ARG A 1 114 ? 9.173 8.289 -20.488 1.00 54.06 114 ARG A N 1
ATOM 895 C CA . ARG A 1 114 ? 8.868 9.040 -19.257 1.00 54.06 114 ARG A CA 1
ATOM 896 C C . ARG A 1 114 ? 7.371 9.139 -18.937 1.00 54.06 114 ARG A C 1
ATOM 898 O O . ARG A 1 114 ? 6.982 9.743 -17.939 1.00 54.06 114 ARG A O 1
ATOM 905 N N . ARG A 1 115 ? 6.508 8.589 -19.794 1.00 55.47 115 ARG A N 1
ATOM 906 C CA . ARG A 1 115 ? 5.059 8.562 -19.584 1.00 55.47 115 ARG A CA 1
ATOM 907 C C . ARG A 1 115 ? 4.658 7.191 -19.060 1.00 55.47 115 ARG A C 1
ATOM 909 O O . ARG A 1 115 ? 4.553 6.246 -19.831 1.00 55.47 115 ARG A O 1
ATOM 916 N N . ALA A 1 116 ? 4.398 7.110 -17.758 1.00 61.41 116 ALA A N 1
ATOM 917 C CA . ALA A 1 116 ? 3.564 6.044 -17.231 1.00 61.41 116 ALA A CA 1
ATOM 918 C C . ALA A 1 116 ? 2.175 6.173 -17.870 1.00 61.41 116 ALA A C 1
ATOM 920 O O . ALA A 1 116 ? 1.545 7.233 -17.792 1.00 61.41 116 ALA A O 1
ATOM 921 N N . ASP A 1 117 ? 1.735 5.114 -18.541 1.00 67.56 117 ASP A N 1
ATOM 922 C CA . ASP A 1 117 ? 0.419 5.058 -19.164 1.00 67.56 117 ASP A CA 1
ATOM 923 C C . ASP A 1 117 ? -0.682 5.286 -18.118 1.00 67.56 117 ASP A C 1
ATOM 925 O O . ASP A 1 117 ? -0.560 4.857 -16.965 1.00 67.56 117 ASP A O 1
ATOM 929 N N . PHE A 1 118 ? -1.778 5.947 -18.504 1.00 73.31 118 PHE A N 1
ATOM 930 C CA . PHE A 1 118 ? -2.879 6.245 -17.574 1.00 73.31 118 PHE A CA 1
ATOM 931 C C . PHE A 1 118 ? -3.461 4.957 -16.962 1.00 73.31 118 PHE A C 1
ATOM 933 O O . PHE A 1 118 ? -3.833 4.923 -15.788 1.00 73.31 118 PHE A O 1
ATOM 940 N N . SER A 1 119 ? -3.432 3.863 -17.726 1.00 75.06 119 SER A N 1
ATOM 941 C CA . SER A 1 119 ? -3.806 2.518 -17.285 1.00 75.06 119 SER A CA 1
ATOM 942 C C . SER A 1 119 ? -2.988 2.029 -16.084 1.00 75.06 119 SER A C 1
ATOM 944 O O . SER A 1 119 ? -3.551 1.426 -15.173 1.00 75.06 119 SER A O 1
ATOM 946 N N . SER A 1 120 ? -1.686 2.327 -16.017 1.00 77.50 120 SER A N 1
ATOM 947 C CA . SER A 1 120 ? -0.821 1.908 -14.902 1.00 77.50 120 SER A CA 1
ATOM 948 C C . SER A 1 120 ? -1.199 2.595 -13.590 1.00 77.50 120 SER A C 1
ATOM 950 O O . SER A 1 120 ? -1.152 1.970 -12.531 1.00 77.50 120 SER A O 1
ATOM 952 N N . TYR A 1 121 ? -1.645 3.854 -13.652 1.00 73.50 121 TYR A N 1
ATOM 953 C CA . TYR A 1 121 ? -2.186 4.553 -12.485 1.00 73.50 121 TYR A CA 1
ATOM 954 C C . TYR A 1 121 ? -3.502 3.931 -12.012 1.00 73.50 121 TYR A C 1
ATOM 956 O O . TYR A 1 121 ? -3.691 3.762 -10.809 1.00 73.50 121 TYR A O 1
ATOM 964 N N . ILE A 1 122 ? -4.383 3.535 -12.937 1.00 79.31 122 ILE A N 1
ATOM 965 C CA . ILE A 1 122 ? -5.630 2.835 -12.596 1.00 79.31 122 ILE A CA 1
ATOM 966 C C . ILE A 1 122 ? -5.323 1.503 -11.902 1.00 79.31 122 ILE A C 1
ATOM 968 O O . ILE A 1 122 ? -5.873 1.243 -10.833 1.00 79.31 122 ILE A O 1
ATOM 972 N N . TYR A 1 123 ? -4.413 0.689 -12.447 1.00 80.94 123 TYR A N 1
ATOM 973 C CA . TYR A 1 123 ? -4.017 -0.573 -11.815 1.00 80.94 123 TYR A CA 1
ATOM 974 C C . TYR A 1 123 ? -3.407 -0.357 -10.429 1.00 80.94 123 TYR A C 1
ATOM 976 O O . TYR A 1 123 ? -3.772 -1.064 -9.493 1.00 80.94 123 TYR A O 1
ATOM 984 N N . ALA A 1 124 ? -2.541 0.647 -10.261 1.00 76.38 124 ALA A N 1
ATOM 985 C CA . ALA A 1 124 ? -1.954 0.970 -8.963 1.00 76.38 124 ALA A CA 1
ATOM 986 C C . ALA A 1 124 ? -3.017 1.382 -7.930 1.00 76.38 124 ALA A C 1
ATOM 988 O O . ALA A 1 124 ? -2.980 0.914 -6.789 1.00 76.38 124 ALA A O 1
ATOM 989 N N . ILE A 1 125 ? -3.990 2.211 -8.326 1.00 77.19 125 ILE A N 1
ATOM 990 C CA . ILE A 1 125 ? -5.101 2.625 -7.459 1.00 77.19 125 ILE A CA 1
ATOM 991 C C . ILE A 1 125 ? -5.950 1.410 -7.078 1.00 77.19 125 ILE A C 1
ATOM 993 O O . ILE A 1 125 ? -6.188 1.188 -5.893 1.00 77.19 125 ILE A O 1
ATOM 997 N N . ILE A 1 126 ? -6.354 0.587 -8.050 1.00 84.31 126 ILE A N 1
ATOM 998 C CA . ILE A 1 126 ? -7.176 -0.606 -7.801 1.00 84.31 126 ILE A CA 1
ATOM 999 C C . ILE A 1 126 ? -6.452 -1.586 -6.878 1.00 84.31 126 ILE A C 1
ATOM 1001 O O . ILE A 1 126 ? -7.062 -2.077 -5.930 1.00 84.31 126 ILE A O 1
ATOM 1005 N N . ILE A 1 127 ? -5.164 -1.852 -7.110 1.00 80.38 127 ILE A N 1
ATOM 1006 C CA . ILE A 1 127 ? -4.359 -2.745 -6.265 1.00 80.38 127 ILE A CA 1
ATOM 1007 C C . ILE A 1 127 ? -4.250 -2.181 -4.847 1.00 80.38 127 ILE A C 1
ATOM 1009 O O . ILE A 1 127 ? -4.468 -2.917 -3.890 1.00 80.38 127 ILE A O 1
ATOM 1013 N N . THR A 1 128 ? -3.987 -0.882 -4.697 1.00 77.19 128 THR A N 1
ATOM 1014 C CA . THR A 1 128 ? -3.866 -0.233 -3.381 1.00 77.19 128 THR A CA 1
ATOM 1015 C C . THR A 1 128 ? -5.177 -0.300 -2.598 1.00 77.19 128 THR A C 1
ATOM 1017 O O . THR A 1 128 ? -5.184 -0.685 -1.428 1.00 77.19 128 THR A O 1
ATOM 1020 N N . PHE A 1 129 ? -6.300 0.017 -3.247 1.00 78.19 129 PHE A N 1
ATOM 1021 C CA . PHE A 1 129 ? -7.621 -0.071 -2.626 1.00 78.19 129 PHE A CA 1
ATOM 1022 C C . PHE A 1 129 ? -8.000 -1.515 -2.296 1.00 78.19 129 PHE A C 1
ATOM 1024 O O . PHE A 1 129 ? -8.444 -1.780 -1.183 1.00 78.19 129 PHE A O 1
ATOM 1031 N N . SER A 1 130 ? -7.782 -2.454 -3.219 1.00 82.94 130 SER A N 1
ATOM 1032 C CA . SER A 1 130 ? -8.086 -3.875 -3.006 1.00 82.94 130 SER A CA 1
ATOM 1033 C C . SER A 1 130 ? -7.266 -4.451 -1.858 1.00 82.94 130 SER A C 1
ATOM 1035 O O . SER A 1 130 ? -7.806 -5.147 -1.003 1.00 82.94 130 SER A O 1
ATOM 1037 N N . PHE A 1 131 ? -5.976 -4.117 -1.798 1.00 77.62 131 PHE A N 1
ATOM 1038 C CA . PHE A 1 131 ? -5.087 -4.536 -0.723 1.00 77.62 131 PHE A CA 1
ATOM 1039 C C . PHE A 1 131 ? -5.518 -3.945 0.622 1.00 77.62 131 PHE A C 1
ATOM 1041 O O . PHE A 1 131 ? -5.608 -4.669 1.610 1.00 77.62 131 PHE A O 1
ATOM 1048 N N . SER A 1 132 ? -5.872 -2.658 0.661 1.00 70.44 132 SER A N 1
ATOM 1049 C CA . SER A 1 132 ? -6.360 -2.026 1.888 1.00 70.44 132 SER A CA 1
ATOM 1050 C C . SER A 1 132 ? -7.692 -2.611 2.372 1.00 70.44 132 SER A C 1
ATOM 1052 O O . SER A 1 132 ? -7.835 -2.912 3.559 1.00 70.44 132 SER A O 1
ATOM 1054 N N . ILE A 1 133 ? -8.652 -2.836 1.468 1.00 74.75 133 ILE A N 1
ATOM 1055 C CA . ILE A 1 133 ? -9.930 -3.489 1.789 1.00 74.75 133 ILE A CA 1
ATOM 1056 C C . ILE A 1 133 ? -9.678 -4.901 2.308 1.00 74.75 133 ILE A C 1
ATOM 1058 O O . ILE A 1 133 ? -10.262 -5.288 3.313 1.00 74.75 133 ILE A O 1
ATOM 1062 N N . PHE A 1 134 ? -8.791 -5.660 1.663 1.00 79.38 134 PHE A N 1
ATOM 1063 C CA . PHE A 1 134 ? -8.442 -7.011 2.089 1.00 79.38 134 PHE A CA 1
ATOM 1064 C C . PHE A 1 134 ? -7.862 -7.035 3.510 1.00 79.38 134 PHE A C 1
ATOM 1066 O O . PHE A 1 134 ? -8.296 -7.836 4.338 1.00 79.38 134 PHE A O 1
ATOM 1073 N N . VAL A 1 135 ? -6.936 -6.124 3.825 1.00 65.56 135 VAL A N 1
ATOM 1074 C CA . VAL A 1 135 ? -6.348 -6.014 5.169 1.00 65.56 135 VAL A CA 1
ATOM 1075 C C . VAL A 1 135 ? -7.400 -5.609 6.208 1.00 65.56 135 VAL A C 1
ATOM 1077 O O . VAL A 1 135 ? -7.505 -6.251 7.255 1.00 65.56 135 VAL A O 1
ATOM 1080 N N . ASN A 1 136 ? -8.225 -4.599 5.909 1.00 65.12 136 ASN A N 1
ATOM 1081 C CA . ASN A 1 136 ? -9.314 -4.157 6.789 1.00 65.12 136 ASN A CA 1
ATOM 1082 C C . ASN A 1 136 ? -10.374 -5.255 7.002 1.00 65.12 136 ASN A C 1
ATOM 1084 O O . ASN A 1 136 ? -10.868 -5.449 8.113 1.00 65.12 136 ASN A O 1
ATOM 1088 N N . TRP A 1 137 ? -10.706 -6.018 5.960 1.00 68.69 137 TRP A N 1
ATOM 1089 C CA . TRP A 1 137 ? -11.650 -7.130 6.031 1.00 68.69 137 TRP A CA 1
ATOM 1090 C C . TRP A 1 137 ? -11.099 -8.270 6.900 1.00 68.69 137 TRP A C 1
ATOM 1092 O O . TRP A 1 137 ? -11.784 -8.736 7.816 1.00 68.69 137 TRP A O 1
ATOM 1102 N N . LEU A 1 138 ? -9.845 -8.685 6.698 1.00 66.25 138 LEU A N 1
ATOM 1103 C CA . LEU A 1 138 ? -9.222 -9.713 7.537 1.00 66.25 138 LEU A CA 1
ATOM 1104 C C . LEU A 1 138 ? -9.238 -9.315 9.025 1.00 66.25 138 LEU A C 1
ATOM 1106 O O . LEU A 1 138 ? -9.476 -10.152 9.901 1.00 66.25 138 LEU A O 1
ATOM 1110 N N . MET A 1 139 ? -9.050 -8.025 9.304 1.00 57.72 139 MET A N 1
ATOM 1111 C CA . MET A 1 139 ? -9.126 -7.459 10.647 1.00 57.72 139 MET A CA 1
ATOM 1112 C C . MET A 1 139 ? -10.540 -7.547 11.245 1.00 57.72 139 MET A C 1
ATOM 1114 O O . MET A 1 139 ? -10.680 -7.992 12.386 1.00 57.72 139 MET A O 1
ATOM 1118 N N . TYR A 1 140 ? -11.590 -7.203 10.486 1.00 62.28 140 TYR A N 1
ATOM 1119 C CA . TYR A 1 140 ? -12.986 -7.297 10.946 1.00 62.28 140 TYR A CA 1
ATOM 1120 C C . TYR A 1 140 ? -13.337 -8.708 11.451 1.00 62.28 140 TYR A C 1
ATOM 1122 O O . TYR A 1 140 ? -13.950 -8.872 12.508 1.00 62.28 140 TYR A O 1
ATOM 1130 N N . TYR A 1 141 ? -12.882 -9.747 10.746 1.00 58.53 141 TYR A N 1
ATOM 1131 C CA . TYR A 1 141 ? -13.136 -11.138 11.143 1.00 58.53 141 TYR A CA 1
ATOM 1132 C C . TYR A 1 141 ? -12.354 -11.563 12.388 1.00 58.53 141 TYR A C 1
ATOM 1134 O O . TYR A 1 141 ? -12.795 -12.454 13.115 1.00 58.53 141 TYR A O 1
ATOM 1142 N N . ARG A 1 142 ? -11.211 -10.928 12.664 1.00 52.69 142 ARG A N 1
ATOM 1143 C CA . ARG A 1 142 ? -10.413 -11.194 13.866 1.00 52.69 142 ARG A CA 1
ATOM 1144 C C . ARG A 1 142 ? -10.933 -10.454 15.094 1.00 52.69 142 ARG A C 1
ATOM 1146 O O . ARG A 1 142 ? -10.952 -11.078 16.150 1.00 52.69 142 ARG A O 1
ATOM 1153 N N . LEU A 1 143 ? -11.432 -9.218 14.971 1.00 50.06 143 LEU A N 1
ATOM 1154 C CA . LEU A 1 143 ? -12.101 -8.528 16.088 1.00 50.06 143 LEU A CA 1
ATOM 1155 C C . LEU A 1 143 ? -13.285 -9.338 16.622 1.00 50.06 143 LEU A C 1
ATOM 1157 O O . LEU A 1 143 ? -13.464 -9.439 17.830 1.00 50.06 143 LEU A O 1
ATOM 1161 N N . LYS A 1 144 ? -14.033 -9.999 15.732 1.00 51.44 144 LYS A N 1
ATOM 1162 C CA . LYS A 1 144 ? -15.161 -10.863 16.108 1.00 51.44 144 LYS A CA 1
ATOM 1163 C C . LYS A 1 144 ? -14.756 -12.110 16.910 1.00 51.44 144 LYS A C 1
ATOM 1165 O O . LYS A 1 144 ? -15.621 -12.790 17.448 1.00 51.44 144 LYS A O 1
ATOM 1170 N N . LYS A 1 145 ? -13.458 -12.432 16.947 1.00 44.28 145 LYS A N 1
ATOM 1171 C CA . LYS A 1 145 ? -12.884 -13.603 17.622 1.00 44.28 145 LYS A CA 1
ATOM 1172 C C . LYS A 1 145 ? -12.060 -13.241 18.862 1.00 44.28 145 LYS A C 1
ATOM 1174 O O . LYS A 1 145 ? -11.560 -14.148 19.521 1.00 44.28 145 LYS A O 1
ATOM 1179 N N . ILE A 1 146 ? -11.879 -11.950 19.152 1.00 49.03 146 ILE A N 1
ATOM 1180 C CA . ILE A 1 146 ? -11.271 -11.501 20.405 1.00 49.03 146 ILE A CA 1
ATOM 1181 C C . ILE A 1 146 ? -12.375 -11.544 21.455 1.00 49.03 146 ILE A C 1
ATOM 1183 O O . ILE A 1 146 ? -13.246 -10.677 21.502 1.00 49.03 146 ILE A O 1
ATOM 1187 N N . ASP A 1 147 ? -12.342 -12.592 22.268 1.00 40.66 147 ASP A N 1
ATOM 1188 C CA . ASP A 1 147 ? -13.251 -12.764 23.389 1.00 40.66 147 ASP A CA 1
ATOM 1189 C C . ASP A 1 147 ? -12.929 -11.699 24.451 1.00 40.66 147 ASP A C 1
ATOM 1191 O O . ASP A 1 147 ? -11.989 -11.808 25.241 1.00 40.66 147 ASP A O 1
ATOM 1195 N N . MET A 1 148 ? -13.676 -10.592 24.423 1.00 52.06 148 MET A N 1
ATOM 1196 C CA . MET A 1 148 ? -13.518 -9.459 25.345 1.00 52.06 148 MET A CA 1
ATOM 1197 C C . MET A 1 148 ? -13.741 -9.873 26.815 1.00 52.06 148 MET A C 1
ATOM 1199 O O . MET A 1 148 ? -13.345 -9.155 27.735 1.00 52.06 148 MET A O 1
ATOM 1203 N N . VAL A 1 149 ? -14.336 -11.048 27.037 1.00 46.78 149 VAL A N 1
ATOM 1204 C CA . VAL A 1 149 ? -14.715 -11.585 28.345 1.00 46.78 149 VAL A CA 1
ATOM 1205 C C . VAL A 1 149 ? -13.513 -12.171 29.110 1.00 46.78 149 VAL A C 1
ATOM 1207 O O . VAL A 1 149 ? -13.492 -12.119 30.337 1.00 46.78 149 VAL A O 1
ATOM 1210 N N . GLU A 1 150 ? -12.460 -12.643 28.431 1.00 47.66 150 GLU A N 1
ATOM 1211 C CA . GLU A 1 150 ? -11.319 -13.304 29.097 1.00 47.66 150 GLU A CA 1
ATOM 1212 C C . GLU A 1 150 ? -10.334 -12.315 29.744 1.00 47.66 150 GLU A C 1
ATOM 1214 O O . GLU A 1 150 ? -9.694 -12.614 30.749 1.00 47.66 150 GLU A O 1
ATOM 1219 N N . SER A 1 151 ? -10.284 -11.072 29.266 1.00 42.06 151 SER A N 1
ATOM 1220 C CA . SER A 1 151 ? -9.449 -10.038 29.891 1.00 42.06 151 SER A CA 1
ATOM 1221 C C . SER A 1 151 ? -9.958 -9.440 31.181 1.00 42.06 151 SER A C 1
ATOM 1223 O O . SER A 1 151 ? -9.210 -8.742 31.859 1.00 42.06 151 SER A O 1
ATOM 1225 N N . LEU A 1 152 ? -11.221 -9.691 31.506 1.00 46.75 152 LEU A N 1
ATOM 1226 C CA . LEU A 1 152 ? -11.767 -9.363 32.816 1.00 46.75 152 LEU A CA 1
ATOM 1227 C C . LEU A 1 152 ? -11.402 -10.427 33.861 1.00 46.75 152 LEU A C 1
ATOM 1229 O O . LEU A 1 152 ? -11.493 -10.139 35.046 1.00 46.75 152 LEU A O 1
ATOM 1233 N N . LYS A 1 153 ? -10.934 -11.615 33.443 1.00 41.50 153 LYS A N 1
ATOM 1234 C CA . LYS A 1 153 ? -10.497 -12.698 34.340 1.00 41.50 153 LYS A CA 1
ATOM 1235 C C . LYS A 1 153 ? -9.007 -12.695 34.670 1.00 41.50 153 LYS A C 1
ATOM 1237 O O . LYS A 1 153 ? -8.610 -13.363 35.609 1.00 41.50 153 LYS A O 1
ATOM 1242 N N . SER A 1 154 ? -8.176 -11.965 33.925 1.00 40.72 154 SER A N 1
ATOM 1243 C CA . SER A 1 154 ? -6.727 -11.902 34.178 1.00 40.72 154 SER A CA 1
ATOM 1244 C C . SER A 1 154 ? -6.321 -10.817 35.187 1.00 40.72 154 SER A C 1
ATOM 1246 O O . SER A 1 154 ? -5.141 -10.488 35.279 1.00 40.72 154 SER A O 1
ATOM 1248 N N . VAL A 1 155 ? -7.295 -10.188 35.853 1.00 43.31 155 VAL A N 1
ATOM 1249 C CA . VAL A 1 155 ? -7.091 -9.155 36.887 1.00 43.31 155 VAL A CA 1
ATOM 1250 C C . VAL A 1 155 ? -7.605 -9.626 38.261 1.00 43.31 155 VAL A C 1
ATOM 1252 O O . VAL A 1 155 ? -7.525 -8.871 39.225 1.00 43.31 155 VAL A O 1
ATOM 1255 N N . GLU A 1 156 ? -8.074 -10.874 38.371 1.00 35.81 156 GLU A N 1
ATOM 1256 C CA . GLU A 1 156 ? -8.169 -11.578 39.661 1.00 35.81 156 GLU A CA 1
ATOM 1257 C C . GLU A 1 156 ? -6.917 -12.428 39.901 1.00 35.81 156 GLU A C 1
ATOM 1259 O O . GLU A 1 156 ? -6.485 -13.130 38.956 1.00 35.81 156 GLU A O 1
#

Organism: NCBI:txid116085

InterPro domains:
  IPR003838 ABC3 transporter permease, C-terminal [PF02687] (30-147)
  IPR038766 Membrane component of ABC transporter, predicted [PTHR30287] (9-155)

pLDDT: mean 70.66, std 13.41, range [35.81, 94.38]

Foldseek 3Di:
DPPVVVVVVVVVVVVVVVVVVVVVVVVVVVVVVVVLVVVLVVLVVVVVVVCVVCLVVVVVVVVVPDDPVVVVVVVLVVLVVVLVVCLVVCLVVVLVVLQVVQVVPDDPVDDDDSDDDPVVVVVVSCCSVVSSVVSSVVVVVVVVVPPSPVVVVVVD

Sequence (156 aa):
MNAVSGTSTTDYVRSKFEEVLNSLNIVTLILMTAAGMLAFIVLYNLNNINITERRRELATIKVLGFYDLEVAEYVYRENILLTIIGALVGAVFGKYLHAYIITSVETEVLMFIRRADFSSYIYAIIITFSFSIFVNWLMYYRLKKIDMVESLKSVE